Protein AF-A0A968PF57-F1 (afdb_monomer_lite)

Radius of gyration: 18.29 Å; chains: 1; bounding box: 46×39×48 Å

Sequence (144 aa):
MHLPTRACVLTKHFATTPLCFTSTWFDFHRSISAHNGLMGLIPQGSAIQQGERTLPMILRDHGYRTALIGQQHENHRPQTLGFQTMRLLEYWQTCDGIEPLAIEYLEREATQTQPFFASIGFFEVHRLGADHYPRTDTRRSMTR

pLDDT: mean 75.23, std 19.6, range [38.75, 97.75]

Structure (mmCIF, N/CA/C/O backbone):
data_AF-A0A968PF57-F1
#
_entry.id   AF-A0A968PF57-F1
#
loop_
_atom_site.group_PDB
_atom_site.id
_atom_site.type_symbol
_atom_site.label_atom_id
_atom_site.label_alt_id
_atom_site.label_comp_id
_atom_site.label_asym_id
_atom_site.label_entity_id
_atom_site.label_seq_id
_atom_site.pdbx_PDB_ins_code
_atom_site.Cartn_x
_atom_site.Cartn_y
_atom_site.Cartn_z
_atom_site.occupancy
_atom_site.B_iso_or_equiv
_atom_site.auth_seq_id
_atom_site.auth_comp_id
_atom_site.auth_asym_id
_atom_site.auth_atom_id
_atom_site.pdbx_PDB_model_num
ATOM 1 N N . MET A 1 1 ? 23.450 -2.805 9.011 1.00 45.59 1 MET A N 1
ATOM 2 C CA . MET A 1 1 ? 22.015 -3.092 8.811 1.00 45.59 1 MET A CA 1
ATOM 3 C C . MET A 1 1 ? 21.331 -2.929 10.158 1.00 45.59 1 MET A C 1
ATOM 5 O O . MET A 1 1 ? 21.574 -3.738 11.042 1.00 45.59 1 MET A O 1
ATOM 9 N N . HIS A 1 2 ? 20.615 -1.826 10.377 1.00 58.50 2 HIS A N 1
ATOM 10 C CA . HIS A 1 2 ? 19.907 -1.596 11.638 1.00 58.50 2 HIS A CA 1
ATOM 11 C C . HIS A 1 2 ? 18.571 -2.339 11.545 1.00 58.50 2 HIS A C 1
ATOM 13 O O . HIS A 1 2 ? 17.716 -1.961 10.749 1.00 58.50 2 HIS A O 1
ATOM 19 N N . LEU A 1 3 ? 18.425 -3.451 12.267 1.00 56.78 3 LEU A N 1
ATOM 20 C CA . LEU A 1 3 ? 17.126 -4.110 12.385 1.00 56.78 3 LEU A CA 1
ATOM 21 C C . LEU A 1 3 ? 16.208 -3.206 13.222 1.00 56.78 3 LEU A C 1
ATOM 23 O O . LEU A 1 3 ? 16.680 -2.629 14.205 1.00 56.78 3 LEU A O 1
ATOM 27 N N . PRO A 1 4 ? 14.923 -3.057 12.861 1.00 61.50 4 PRO A N 1
ATOM 28 C CA . PRO A 1 4 ? 14.014 -2.233 13.637 1.00 61.50 4 PRO A CA 1
ATOM 29 C C . PRO A 1 4 ? 13.918 -2.782 15.064 1.00 61.50 4 PRO A C 1
ATOM 31 O O . PRO A 1 4 ? 13.487 -3.911 15.284 1.00 61.50 4 PRO A O 1
ATOM 34 N N . THR A 1 5 ? 14.302 -1.968 16.049 1.00 71.50 5 THR A N 1
ATOM 35 C CA . THR A 1 5 ? 14.324 -2.328 17.481 1.00 71.50 5 THR A CA 1
ATOM 36 C C . THR A 1 5 ? 12.929 -2.550 18.077 1.00 71.50 5 THR A C 1
ATOM 38 O O . THR A 1 5 ? 12.799 -2.923 19.239 1.00 71.50 5 THR A O 1
ATOM 41 N N . ARG A 1 6 ? 11.874 -2.336 17.280 1.00 83.25 6 ARG A N 1
ATOM 42 C CA . ARG A 1 6 ? 10.460 -2.494 17.641 1.00 83.25 6 ARG A CA 1
ATOM 43 C C . ARG A 1 6 ? 9.682 -3.361 16.640 1.00 83.25 6 ARG A C 1
ATOM 45 O O . ARG A 1 6 ? 8.507 -3.107 16.403 1.00 83.25 6 ARG A O 1
ATOM 52 N N . ALA A 1 7 ? 10.325 -4.356 16.028 1.00 85.00 7 ALA A N 1
ATOM 53 C CA . ALA A 1 7 ? 9.677 -5.269 15.083 1.00 85.00 7 ALA A CA 1
ATOM 54 C C . ALA A 1 7 ? 9.843 -6.743 15.480 1.00 85.00 7 ALA A C 1
ATOM 56 O O . ALA A 1 7 ? 10.820 -7.126 16.122 1.00 85.00 7 ALA A O 1
ATOM 57 N N . CYS A 1 8 ? 8.896 -7.580 15.051 1.00 89.06 8 CYS A N 1
ATOM 58 C CA . CYS A 1 8 ? 9.033 -9.033 15.087 1.00 89.06 8 CYS A CA 1
ATOM 59 C C . CYS A 1 8 ? 9.633 -9.513 13.757 1.00 89.06 8 CYS A C 1
ATOM 61 O O . CYS A 1 8 ? 9.088 -9.218 12.694 1.00 89.06 8 CYS A O 1
ATOM 63 N N . VAL A 1 9 ? 10.750 -10.244 13.807 1.00 92.12 9 VAL A N 1
ATOM 64 C CA . VAL A 1 9 ? 11.416 -10.784 12.611 1.00 92.12 9 VAL A CA 1
ATOM 65 C C . VAL A 1 9 ? 11.036 -12.249 12.427 1.00 92.12 9 VAL A C 1
ATOM 67 O O . VAL A 1 9 ? 11.350 -13.092 13.266 1.00 92.12 9 VAL A O 1
ATOM 70 N N . LEU A 1 10 ? 10.405 -12.563 11.295 1.00 90.94 10 LEU A N 1
ATOM 71 C CA . LEU A 1 10 ? 10.084 -13.933 10.902 1.00 90.94 10 LEU A CA 1
ATOM 72 C C . LEU A 1 10 ? 11.190 -14.482 9.993 1.00 90.94 10 LEU A C 1
ATOM 74 O O . LEU A 1 10 ? 11.259 -14.156 8.813 1.00 90.94 10 LEU A O 1
ATOM 78 N N . THR A 1 11 ? 12.053 -15.349 10.523 1.00 93.56 11 THR A N 1
ATOM 79 C CA . THR A 1 11 ? 13.179 -15.942 9.765 1.00 93.56 11 THR A CA 1
ATOM 80 C C . THR A 1 11 ? 12.775 -17.115 8.866 1.00 93.56 11 THR A C 1
ATOM 82 O O . THR A 1 11 ? 13.603 -17.659 8.140 1.00 93.56 11 THR A O 1
ATOM 85 N N . LYS A 1 12 ? 11.502 -17.520 8.923 1.00 93.31 12 LYS A N 1
ATOM 86 C CA . LYS A 1 12 ? 10.912 -18.633 8.164 1.00 93.31 12 LYS A CA 1
ATOM 87 C C . LYS A 1 12 ? 9.552 -18.239 7.579 1.00 93.31 12 LYS A C 1
ATOM 89 O O . LYS A 1 12 ? 8.567 -18.952 7.745 1.00 93.31 12 LYS A O 1
ATOM 94 N N . HIS A 1 13 ? 9.496 -17.065 6.957 1.00 87.38 13 HIS A N 1
ATOM 95 C CA . HIS A 1 13 ? 8.332 -16.597 6.212 1.00 87.38 13 HIS A CA 1
ATOM 96 C C . HIS A 1 13 ? 8.539 -16.885 4.721 1.00 87.38 13 HIS A C 1
ATOM 98 O O . HIS A 1 13 ? 9.565 -16.506 4.158 1.00 87.38 13 HIS A O 1
ATOM 104 N N . PHE A 1 14 ? 7.594 -17.588 4.101 1.00 84.88 14 PHE A N 1
ATOM 105 C CA . PHE A 1 14 ? 7.692 -18.041 2.715 1.00 84.88 14 PHE A CA 1
ATOM 106 C C . PHE A 1 14 ? 6.508 -17.511 1.913 1.00 84.88 14 PHE A C 1
ATOM 108 O O . PHE A 1 14 ? 5.373 -17.570 2.384 1.00 84.88 14 PHE A O 1
ATOM 115 N N . ALA A 1 15 ? 6.769 -17.052 0.690 1.00 77.88 15 ALA A N 1
ATOM 116 C CA . ALA A 1 15 ? 5.714 -16.802 -0.282 1.00 77.88 15 ALA A CA 1
ATOM 117 C C . ALA A 1 15 ? 5.120 -18.136 -0.758 1.00 77.88 15 ALA A C 1
ATOM 119 O O . ALA A 1 15 ? 5.826 -19.139 -0.880 1.00 77.88 15 ALA A O 1
ATOM 120 N N . THR A 1 16 ? 3.827 -18.146 -1.071 1.00 74.25 16 THR A N 1
ATOM 121 C CA . THR A 1 16 ? 3.137 -19.341 -1.586 1.00 74.25 16 THR A CA 1
ATOM 1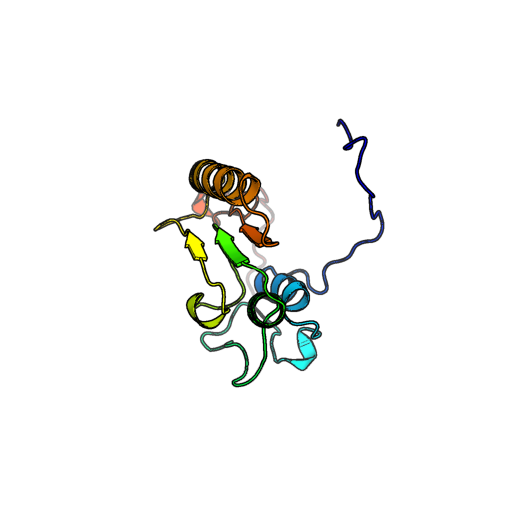22 C C . THR A 1 16 ? 3.574 -19.728 -2.993 1.00 74.25 16 THR A C 1
ATOM 124 O O . THR A 1 16 ? 3.450 -20.887 -3.384 1.00 74.25 16 THR A O 1
ATOM 127 N N . THR A 1 17 ? 4.093 -18.766 -3.755 1.00 70.38 17 THR A N 1
ATOM 128 C CA . THR A 1 17 ? 4.575 -18.947 -5.124 1.00 70.38 17 THR A CA 1
ATOM 129 C C . THR A 1 17 ? 5.741 -17.991 -5.407 1.00 70.38 17 THR A C 1
ATOM 131 O O . THR A 1 17 ? 5.829 -16.935 -4.780 1.00 70.38 17 THR A O 1
ATOM 134 N N . PRO A 1 18 ? 6.633 -18.314 -6.362 1.00 73.56 18 PRO A N 1
ATOM 135 C CA . PRO A 1 18 ? 7.734 -17.434 -6.763 1.00 73.56 18 PRO A CA 1
ATOM 136 C C . PRO A 1 18 ? 7.321 -16.368 -7.798 1.00 73.56 18 PRO A C 1
ATOM 138 O O . PRO A 1 18 ? 8.183 -15.703 -8.369 1.00 73.56 18 PRO A O 1
ATOM 141 N N . LEU A 1 19 ? 6.024 -16.237 -8.101 1.00 64.06 19 LEU A N 1
ATOM 142 C CA . LEU A 1 19 ? 5.497 -15.317 -9.109 1.00 64.06 19 LEU A CA 1
ATOM 143 C C . LEU A 1 19 ? 4.706 -14.199 -8.424 1.00 64.06 19 LEU A C 1
ATOM 145 O O . LEU A 1 19 ? 3.862 -14.465 -7.575 1.00 64.06 19 LEU A O 1
ATOM 149 N N . CYS A 1 20 ? 4.953 -12.958 -8.848 1.00 62.09 20 CYS A N 1
ATOM 150 C CA . CYS A 1 20 ? 4.429 -11.756 -8.197 1.00 62.09 20 CYS A CA 1
ATOM 151 C C . CYS A 1 20 ? 2.893 -11.737 -8.089 1.00 62.09 20 CYS A C 1
ATOM 153 O O . CYS A 1 20 ? 2.353 -11.483 -7.020 1.00 62.09 20 CYS A O 1
ATOM 155 N N . PHE A 1 21 ? 2.186 -12.076 -9.171 1.00 57.22 21 PHE A N 1
ATOM 156 C CA . PHE A 1 21 ? 0.721 -12.070 -9.168 1.00 57.22 21 PHE A CA 1
ATOM 157 C C . PHE A 1 21 ? 0.139 -13.112 -8.208 1.00 57.22 21 PHE A C 1
ATOM 159 O O . PHE A 1 21 ? -0.765 -12.828 -7.431 1.00 57.22 21 PHE A O 1
ATOM 166 N N . THR A 1 22 ? 0.681 -14.329 -8.231 1.00 48.75 22 THR A N 1
ATOM 167 C CA . THR A 1 22 ? 0.133 -15.453 -7.466 1.00 48.75 22 THR A CA 1
ATOM 168 C C . THR A 1 22 ? 0.517 -15.401 -5.987 1.00 48.75 22 THR A C 1
ATOM 170 O O . THR A 1 22 ? -0.212 -15.963 -5.170 1.00 48.75 22 THR A O 1
ATOM 173 N N . SER A 1 23 ? 1.618 -14.724 -5.626 1.00 51.28 23 SER A N 1
ATOM 174 C CA . SER A 1 23 ? 2.010 -14.496 -4.230 1.00 51.28 23 SER A CA 1
ATOM 175 C C . SER A 1 23 ? 1.111 -13.464 -3.558 1.00 51.28 23 SER A C 1
ATOM 177 O O . SER A 1 23 ? 0.558 -13.751 -2.500 1.00 51.28 23 SER A O 1
ATOM 179 N N . THR A 1 24 ? 0.886 -12.312 -4.202 1.00 53.94 24 THR A N 1
ATOM 180 C CA . THR A 1 24 ? 0.017 -11.252 -3.664 1.00 53.94 24 THR A CA 1
ATOM 181 C C . THR A 1 24 ? -1.422 -11.743 -3.529 1.00 53.94 24 THR A C 1
ATOM 183 O O . THR A 1 24 ? -2.109 -11.440 -2.561 1.00 53.94 24 THR A O 1
ATOM 186 N N . TRP A 1 25 ? -1.870 -12.602 -4.442 1.00 50.88 25 TRP A N 1
ATOM 187 C CA . TRP A 1 25 ? -3.209 -13.173 -4.382 1.00 50.88 25 TRP A CA 1
ATOM 188 C C . TRP A 1 25 ? -3.500 -13.929 -3.069 1.00 50.88 25 TRP A C 1
ATOM 190 O O . TRP A 1 25 ? -4.595 -13.809 -2.519 1.00 50.88 25 TRP A O 1
ATOM 200 N N . PHE A 1 26 ? -2.519 -14.650 -2.508 1.00 50.09 26 PHE A N 1
ATOM 201 C CA . PHE A 1 26 ? -2.696 -15.366 -1.238 1.00 50.09 26 PHE A CA 1
ATOM 202 C C . PHE A 1 26 ? -2.865 -14.416 -0.046 1.00 50.09 26 PHE A C 1
ATOM 204 O O . PHE A 1 26 ? -3.746 -14.642 0.789 1.00 50.09 26 PHE A O 1
ATOM 211 N N . ASP A 1 27 ? -2.072 -13.343 0.000 1.00 53.47 27 ASP A N 1
ATOM 212 C CA . ASP A 1 27 ? -2.097 -12.363 1.092 1.00 53.47 27 ASP A CA 1
ATOM 213 C C . ASP A 1 27 ? -3.471 -11.689 1.221 1.00 53.47 27 ASP A C 1
ATOM 215 O O . ASP A 1 27 ? -3.939 -11.417 2.329 1.00 53.47 27 ASP A O 1
ATOM 219 N N . PHE A 1 28 ? -4.160 -11.493 0.094 1.00 51.78 28 PHE A N 1
ATOM 220 C CA . PHE A 1 28 ? -5.440 -10.787 0.050 1.00 51.78 28 PHE A CA 1
ATOM 221 C C . PHE A 1 28 ? -6.677 -11.698 0.007 1.00 51.78 28 PHE A C 1
ATOM 223 O O . PHE A 1 28 ? -7.763 -11.237 0.366 1.00 51.78 28 PHE A O 1
ATOM 230 N N . HIS A 1 29 ? -6.542 -12.972 -0.389 1.00 49.88 29 HIS A N 1
ATOM 231 C CA . HIS A 1 29 ? -7.691 -13.853 -0.670 1.00 49.88 29 HIS A CA 1
ATOM 232 C C . HIS A 1 29 ? -7.689 -15.180 0.113 1.00 49.88 29 HIS A C 1
ATOM 234 O O . HIS A 1 29 ? -8.646 -15.945 0.011 1.00 49.88 29 HIS A O 1
ATOM 240 N N . ARG A 1 30 ? -6.653 -15.471 0.922 1.00 46.91 30 ARG A N 1
ATOM 241 C CA . ARG A 1 30 ? -6.542 -16.690 1.763 1.00 46.91 30 ARG A CA 1
ATOM 242 C C . ARG A 1 30 ? -6.746 -18.017 1.004 1.00 46.91 30 ARG A C 1
ATOM 244 O O . ARG A 1 30 ? -7.139 -19.009 1.616 1.00 46.91 30 ARG A O 1
ATOM 251 N N . SER A 1 31 ? -6.474 -18.058 -0.302 1.00 49.47 31 SER A N 1
ATOM 252 C CA . SER A 1 31 ? -6.597 -19.268 -1.125 1.00 49.47 31 SER A CA 1
ATOM 253 C C . SER A 1 31 ? -5.277 -19.622 -1.799 1.00 49.47 31 SER A C 1
ATOM 255 O O . SER A 1 31 ? -4.570 -18.754 -2.312 1.00 49.47 31 SER A O 1
ATOM 257 N N . ILE A 1 32 ? -4.939 -20.913 -1.791 1.00 46.12 32 ILE A N 1
ATOM 258 C CA . ILE A 1 32 ? -3.753 -21.454 -2.460 1.00 46.12 32 ILE A CA 1
ATOM 259 C C . ILE A 1 32 ? -3.931 -21.257 -3.968 1.00 46.12 32 ILE A C 1
ATOM 261 O O . ILE A 1 32 ? -4.957 -21.637 -4.523 1.00 46.12 32 ILE A O 1
ATOM 265 N N . SER A 1 33 ? -2.919 -20.715 -4.648 1.00 46.19 33 SER A N 1
ATOM 266 C CA . SER A 1 33 ? -2.977 -20.317 -6.065 1.00 46.19 33 SER A CA 1
ATOM 267 C C . SER A 1 33 ? -3.429 -21.443 -7.013 1.00 46.19 33 SER A C 1
ATOM 269 O O . SER A 1 33 ? -4.073 -21.182 -8.027 1.00 46.19 33 SER A O 1
ATOM 271 N N . ALA A 1 34 ? -3.179 -22.708 -6.652 1.00 46.66 34 ALA A N 1
ATOM 272 C CA . ALA A 1 34 ? -3.663 -23.881 -7.383 1.00 46.66 34 ALA A CA 1
ATOM 273 C C . ALA A 1 34 ? -5.183 -24.122 -7.259 1.00 46.66 34 ALA A C 1
ATOM 275 O O . ALA A 1 34 ? -5.783 -24.676 -8.174 1.00 46.66 34 ALA A O 1
ATOM 276 N N . HIS A 1 35 ? -5.812 -23.713 -6.154 1.00 43.06 35 HIS A N 1
ATOM 277 C CA . HIS A 1 35 ? -7.246 -23.907 -5.915 1.00 43.06 35 HIS A CA 1
ATOM 278 C C . HIS A 1 35 ? -8.107 -22.900 -6.692 1.00 43.06 35 HIS A C 1
ATOM 280 O O . HIS A 1 35 ? -9.230 -23.216 -7.069 1.00 43.06 35 HIS A O 1
ATOM 286 N N . ASN A 1 36 ? -7.545 -21.730 -7.014 1.00 46.97 36 ASN A N 1
ATOM 287 C CA . ASN A 1 36 ? -8.269 -20.630 -7.659 1.00 46.97 36 ASN A CA 1
ATOM 288 C C . ASN A 1 36 ? -7.909 -20.434 -9.143 1.00 46.97 36 ASN A C 1
ATOM 290 O O . ASN A 1 36 ? -8.201 -19.397 -9.731 1.00 46.97 36 ASN A O 1
ATOM 294 N N . GLY A 1 37 ? -7.274 -21.434 -9.765 1.00 48.09 37 GLY A N 1
ATOM 295 C CA . GLY A 1 37 ? -6.933 -21.407 -11.193 1.00 48.09 37 GLY A CA 1
ATOM 296 C C . GLY A 1 37 ? -5.779 -20.466 -11.559 1.00 48.09 37 GLY A C 1
ATOM 297 O O . GLY A 1 37 ? -5.563 -20.187 -12.736 1.00 48.09 37 GLY A O 1
ATOM 298 N N . LEU A 1 38 ? -5.013 -19.990 -10.573 1.00 48.69 38 LEU A N 1
ATOM 299 C CA . LEU A 1 38 ? -3.938 -19.013 -10.749 1.00 48.69 38 LEU A CA 1
ATOM 300 C C . LEU A 1 38 ? -2.575 -19.702 -10.781 1.00 48.69 38 LEU A C 1
ATOM 302 O O . LEU A 1 38 ? -1.735 -19.530 -9.901 1.00 48.69 38 LEU A O 1
ATOM 306 N N . MET A 1 39 ? -2.364 -20.5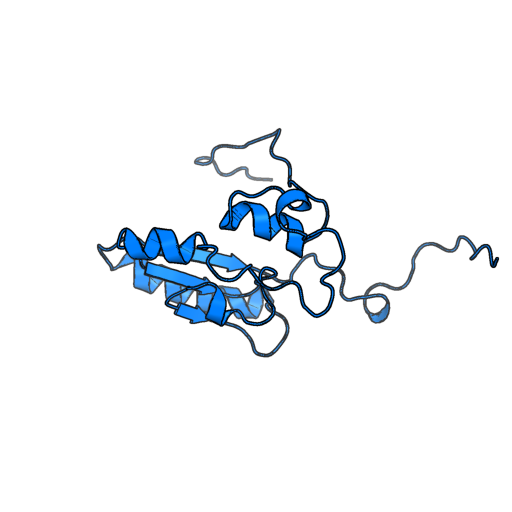07 -11.818 1.00 45.22 39 MET A N 1
ATOM 307 C CA . MET A 1 39 ? -1.079 -21.134 -12.126 1.00 45.22 39 MET A CA 1
ATOM 308 C C . MET A 1 39 ? -0.540 -20.531 -13.431 1.00 45.22 39 MET A C 1
ATOM 310 O O . MET A 1 39 ? -0.965 -20.934 -14.510 1.00 45.22 39 MET A O 1
ATOM 314 N N . GLY A 1 40 ? 0.387 -19.567 -13.348 1.00 49.38 40 GLY A N 1
ATOM 315 C CA . GLY A 1 40 ? 1.107 -19.031 -14.516 1.00 49.38 40 GLY A CA 1
ATOM 316 C C . GLY A 1 40 ? 1.335 -17.515 -14.525 1.00 49.38 40 GLY A C 1
ATOM 317 O O . GLY A 1 40 ? 0.862 -16.787 -13.654 1.00 49.38 40 GLY A O 1
ATOM 318 N N . LEU A 1 41 ? 2.084 -17.044 -15.534 1.00 45.44 41 LEU A N 1
ATOM 319 C CA . LEU A 1 41 ? 2.102 -15.636 -15.951 1.00 45.44 41 LEU A CA 1
ATOM 320 C C . LEU A 1 41 ? 0.680 -15.270 -16.354 1.00 45.44 41 LEU A C 1
ATOM 322 O O . LEU A 1 41 ? 0.134 -15.982 -17.191 1.00 45.44 41 LEU A O 1
ATOM 326 N N . ILE A 1 42 ? 0.121 -14.218 -15.750 1.00 45.62 42 ILE A N 1
ATOM 327 C CA . ILE A 1 42 ? -1.263 -13.758 -15.920 1.00 45.62 42 ILE A CA 1
ATOM 328 C C . ILE A 1 42 ? -1.762 -14.032 -17.349 1.00 45.62 42 ILE A C 1
ATOM 330 O O . ILE A 1 42 ? -1.438 -13.270 -18.266 1.00 45.62 42 ILE A O 1
ATOM 334 N N . PRO A 1 43 ? -2.524 -15.118 -17.582 1.00 40.50 43 PRO A N 1
ATOM 335 C CA . PRO A 1 43 ? -3.208 -15.277 -18.843 1.00 40.50 43 PRO A CA 1
ATOM 336 C C . PRO A 1 43 ? -4.249 -14.169 -18.889 1.00 40.50 43 PRO A C 1
ATOM 338 O O . PRO A 1 43 ? -4.930 -13.895 -17.898 1.00 40.50 43 PRO A O 1
ATOM 341 N N . GLN A 1 44 ? -4.364 -13.523 -20.039 1.00 38.75 44 GLN A N 1
ATOM 342 C CA . GLN A 1 44 ? -5.403 -12.550 -20.335 1.00 38.75 44 GLN A CA 1
ATOM 343 C C . GLN A 1 44 ? -6.772 -13.172 -19.985 1.00 38.75 44 GLN A C 1
ATOM 345 O O . GLN A 1 44 ? -7.279 -14.007 -20.727 1.00 38.75 44 GLN A O 1
ATOM 350 N N . GLY A 1 45 ? -7.318 -12.846 -18.806 1.00 42.19 45 GLY A N 1
ATOM 351 C CA . GLY A 1 45 ? -8.531 -13.483 -18.275 1.00 42.19 45 GLY A CA 1
ATOM 352 C C . GLY A 1 45 ? -8.466 -14.051 -16.851 1.00 42.19 45 GLY A C 1
ATOM 353 O O . GLY A 1 45 ? -9.507 -14.493 -16.371 1.00 42.19 45 GLY A O 1
ATOM 354 N N . SER A 1 46 ? -7.332 -14.015 -16.135 1.00 46.72 46 SER A N 1
ATOM 355 C CA . SER A 1 46 ? -7.320 -14.341 -14.697 1.00 46.72 46 SER A CA 1
ATOM 356 C C . SER A 1 46 ? -7.943 -13.205 -13.874 1.00 46.72 46 SER A C 1
ATOM 358 O O . SER A 1 46 ? -7.260 -12.350 -13.309 1.00 46.72 46 SER A O 1
ATOM 360 N N . ALA A 1 47 ? -9.269 -13.151 -13.874 1.00 52.03 47 ALA A N 1
ATOM 361 C CA . ALA A 1 47 ? -10.045 -12.294 -12.995 1.00 52.03 47 ALA A CA 1
ATOM 362 C C . ALA A 1 47 ? -10.297 -13.014 -11.664 1.00 52.03 47 ALA A C 1
ATOM 364 O O . ALA A 1 47 ? -10.425 -14.238 -11.629 1.00 52.03 47 ALA A O 1
ATOM 365 N N . ILE A 1 48 ? -10.414 -12.235 -10.586 1.00 54.94 48 ILE A N 1
ATOM 366 C CA . ILE A 1 48 ? -11.041 -12.689 -9.336 1.00 54.94 48 ILE A CA 1
ATOM 367 C C . ILE A 1 48 ? -12.378 -13.350 -9.697 1.00 54.94 48 ILE A C 1
ATOM 369 O O . ILE A 1 48 ? -13.142 -12.776 -10.485 1.00 54.94 48 ILE A O 1
ATOM 373 N N . GLN A 1 49 ? -12.640 -14.556 -9.182 1.00 58.56 49 GLN A N 1
ATOM 374 C CA . GLN A 1 49 ? -13.885 -15.264 -9.487 1.00 58.56 49 GLN A CA 1
ATOM 375 C C . GLN A 1 49 ? -15.064 -14.405 -9.017 1.00 58.56 49 GLN A C 1
ATOM 377 O O . GLN A 1 49 ? -15.002 -13.757 -7.968 1.00 58.56 49 GLN A O 1
ATOM 382 N N . GLN A 1 50 ? -16.153 -14.372 -9.789 1.00 54.88 50 GLN A N 1
ATOM 383 C CA . GLN A 1 50 ? -17.335 -13.618 -9.374 1.00 54.88 50 GLN A CA 1
ATOM 384 C C . GLN A 1 50 ? -17.830 -14.138 -8.015 1.00 54.88 50 GLN A C 1
ATOM 386 O O . GLN A 1 50 ? -18.221 -15.295 -7.899 1.00 54.88 50 GLN A O 1
ATOM 391 N N . GLY A 1 51 ? -17.801 -13.276 -6.993 1.00 60.03 51 GLY A N 1
ATOM 392 C CA . GLY A 1 51 ? -18.250 -13.590 -5.632 1.00 60.03 51 GLY A CA 1
ATOM 393 C C . GLY A 1 51 ? -17.139 -13.738 -4.586 1.00 60.03 51 GLY A C 1
ATOM 394 O O . GLY A 1 51 ? -17.446 -13.763 -3.395 1.00 60.03 51 GLY A O 1
ATOM 395 N N . GLU A 1 52 ? -15.864 -13.778 -4.978 1.00 72.75 52 GLU A N 1
ATOM 396 C CA . GLU A 1 52 ? -14.764 -13.773 -4.010 1.00 72.75 52 GLU A CA 1
ATOM 397 C C . GLU A 1 52 ? -14.598 -12.389 -3.373 1.00 72.75 52 GLU A C 1
ATOM 399 O O . GLU A 1 52 ? -14.565 -11.363 -4.055 1.00 72.75 52 GLU A O 1
ATOM 404 N N . ARG A 1 53 ? -14.500 -12.359 -2.037 1.00 80.56 53 ARG A N 1
ATOM 405 C CA . ARG A 1 53 ? -14.276 -11.122 -1.283 1.00 80.56 53 ARG A CA 1
ATOM 406 C C . ARG A 1 53 ? -12.801 -10.962 -0.968 1.00 80.56 53 ARG A C 1
ATOM 408 O O . ARG A 1 53 ? -12.212 -11.808 -0.300 1.00 80.56 53 ARG A O 1
ATOM 415 N N . THR A 1 54 ? -12.247 -9.841 -1.397 1.00 86.44 54 THR A N 1
ATOM 416 C CA . THR A 1 54 ? -10.872 -9.446 -1.097 1.00 86.44 54 THR A CA 1
ATOM 417 C C . THR A 1 54 ? -10.754 -8.940 0.348 1.00 86.44 54 THR A C 1
ATOM 419 O O . THR A 1 54 ? -11.735 -8.494 0.956 1.00 86.44 54 THR A O 1
ATOM 422 N N . LEU A 1 55 ? -9.542 -8.949 0.905 1.00 89.69 55 LEU A N 1
ATOM 423 C CA . LEU A 1 55 ? -9.255 -8.366 2.219 1.00 89.69 55 LEU A CA 1
ATOM 424 C C . LEU A 1 55 ? -9.796 -6.931 2.408 1.00 89.69 55 LEU A C 1
ATOM 426 O O . LEU A 1 55 ? -10.461 -6.704 3.420 1.00 89.69 55 LEU A O 1
ATOM 430 N N . PRO A 1 56 ? -9.592 -5.960 1.492 1.00 91.75 56 PRO A N 1
ATOM 431 C CA . PRO A 1 56 ? -10.149 -4.619 1.671 1.00 91.75 56 PRO A CA 1
ATOM 432 C C . PRO A 1 56 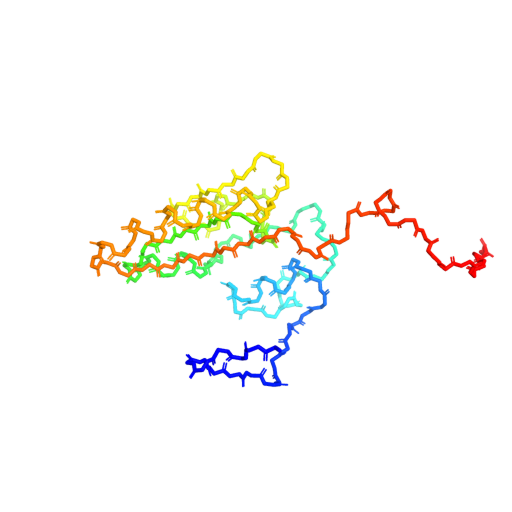? -11.686 -4.606 1.687 1.00 91.75 56 PRO A C 1
ATOM 434 O O . PRO A 1 56 ? -12.262 -3.847 2.463 1.00 91.75 56 PRO A O 1
ATOM 437 N N . MET A 1 57 ? -12.374 -5.473 0.929 1.00 92.19 57 MET A N 1
ATOM 438 C CA . MET A 1 57 ? -13.838 -5.585 1.036 1.00 92.19 57 MET A CA 1
ATOM 439 C C . MET A 1 57 ? -14.263 -6.044 2.433 1.00 92.19 57 MET A C 1
ATOM 441 O O . MET A 1 57 ? -15.172 -5.463 3.019 1.00 92.19 57 MET A O 1
ATOM 445 N N . ILE A 1 58 ? -13.580 -7.053 2.980 1.00 93.31 58 ILE A N 1
ATOM 446 C CA . ILE A 1 58 ? -13.860 -7.579 4.321 1.00 93.31 58 ILE A CA 1
ATOM 447 C C . ILE A 1 58 ? -13.578 -6.510 5.383 1.00 93.31 58 ILE A C 1
ATOM 449 O O . ILE A 1 58 ? -14.426 -6.246 6.229 1.00 93.31 58 ILE A O 1
ATOM 453 N N . LEU A 1 59 ? -12.413 -5.860 5.339 1.00 95.06 59 LEU A N 1
ATOM 454 C CA . LEU A 1 59 ? -12.034 -4.835 6.317 1.00 95.06 59 LEU A CA 1
ATOM 455 C C . LEU A 1 59 ? -12.986 -3.637 6.288 1.00 95.06 59 LEU A C 1
ATOM 457 O O . LEU A 1 59 ? -13.353 -3.115 7.343 1.00 95.06 59 LEU A O 1
ATOM 461 N N . ARG A 1 60 ? -13.441 -3.239 5.099 1.00 94.25 60 ARG A N 1
ATOM 462 C CA . ARG A 1 60 ? -14.456 -2.197 4.944 1.00 94.25 60 ARG A CA 1
ATOM 463 C C . ARG A 1 60 ? -15.757 -2.548 5.663 1.00 94.25 60 ARG A C 1
ATOM 465 O O . ARG A 1 60 ? -16.296 -1.690 6.357 1.00 94.25 60 ARG A O 1
ATOM 472 N N . ASP A 1 61 ? -16.238 -3.785 5.538 1.00 94.56 61 ASP A N 1
ATOM 473 C CA . ASP A 1 61 ? -17.448 -4.241 6.242 1.00 94.56 61 ASP A CA 1
ATOM 474 C C . ASP A 1 61 ? -17.279 -4.182 7.774 1.00 94.56 61 ASP A C 1
ATOM 476 O O . ASP A 1 61 ? -18.254 -4.031 8.508 1.00 94.56 61 ASP A O 1
ATOM 480 N N . HIS A 1 62 ? -16.035 -4.232 8.261 1.00 96.25 62 HIS A N 1
ATOM 481 C CA . HIS A 1 62 ? -15.668 -4.067 9.670 1.00 96.25 62 HIS A CA 1
ATOM 482 C C . HIS A 1 62 ? -15.281 -2.627 10.050 1.00 96.25 62 HIS A C 1
ATOM 484 O O . HIS A 1 62 ? -14.689 -2.399 11.104 1.00 96.25 62 HIS A O 1
ATOM 490 N N . GLY A 1 63 ? -15.619 -1.642 9.214 1.00 95.69 63 GLY A N 1
ATOM 491 C CA . GLY A 1 63 ? -15.459 -0.224 9.528 1.00 95.69 63 GLY A CA 1
ATOM 492 C C . GLY A 1 63 ? -14.067 0.348 9.264 1.00 95.69 63 GLY A C 1
ATOM 493 O O . GLY A 1 63 ? -13.799 1.470 9.692 1.00 95.69 63 GLY A O 1
ATOM 494 N N . TYR A 1 64 ? -13.190 -0.364 8.552 1.00 97.50 64 TYR A N 1
ATOM 495 C CA . TYR A 1 64 ? -11.899 0.183 8.134 1.00 97.50 64 TYR A CA 1
ATOM 496 C C . TYR A 1 64 ? -12.047 1.087 6.910 1.00 97.50 64 TYR A C 1
ATOM 498 O O . TYR A 1 64 ? -12.838 0.820 6.000 1.00 97.50 64 TYR A O 1
ATOM 506 N N . ARG A 1 65 ? -11.207 2.122 6.844 1.00 96.69 65 ARG A N 1
ATOM 507 C CA . ARG A 1 65 ? -10.870 2.767 5.570 1.00 96.69 65 ARG A CA 1
ATOM 508 C C . ARG A 1 65 ? -9.791 1.964 4.859 1.00 96.69 65 ARG A C 1
ATOM 510 O O . ARG A 1 65 ? -8.865 1.474 5.488 1.00 96.69 65 ARG A O 1
ATOM 517 N N . THR A 1 66 ? -9.904 1.821 3.550 1.00 96.88 66 THR A N 1
ATOM 518 C CA . THR A 1 66 ? -9.043 0.958 2.744 1.00 96.88 66 THR A CA 1
ATOM 519 C C . THR A 1 66 ? -8.468 1.743 1.580 1.00 96.88 66 THR A C 1
ATOM 521 O O . THR A 1 66 ? -9.204 2.385 0.821 1.00 96.88 66 THR A O 1
ATOM 524 N N . ALA A 1 67 ? -7.148 1.686 1.433 1.00 96.94 67 ALA A N 1
ATOM 525 C CA . ALA A 1 67 ? -6.438 2.357 0.361 1.00 96.94 67 ALA A CA 1
ATOM 526 C C . ALA A 1 67 ? -5.449 1.445 -0.352 1.00 96.94 67 ALA A C 1
ATOM 528 O O . ALA A 1 67 ? -4.761 0.641 0.276 1.00 96.94 67 ALA A O 1
ATOM 529 N N . LEU A 1 68 ? -5.376 1.628 -1.665 1.00 95.69 68 LEU A N 1
ATOM 530 C CA . LEU A 1 68 ? -4.317 1.118 -2.516 1.00 95.69 68 LEU A CA 1
ATOM 531 C C . LEU A 1 68 ? -3.497 2.302 -3.032 1.00 95.69 68 LEU A C 1
ATOM 533 O O . LEU A 1 68 ? -4.040 3.196 -3.689 1.00 95.69 68 LEU A O 1
ATOM 537 N N . ILE A 1 69 ? -2.201 2.293 -2.740 1.00 96.19 69 ILE A N 1
ATOM 538 C CA . ILE A 1 69 ? -1.245 3.314 -3.163 1.00 96.19 69 ILE A CA 1
ATOM 539 C C . ILE A 1 69 ? -0.109 2.601 -3.895 1.00 96.19 69 ILE A C 1
ATOM 541 O O . ILE A 1 69 ? 0.620 1.809 -3.305 1.00 96.19 69 ILE A O 1
ATOM 545 N N . GLY A 1 70 ? 0.028 2.857 -5.189 1.00 92.94 70 GLY A N 1
ATOM 546 C CA . GLY A 1 70 ? 1.060 2.226 -6.003 1.00 92.94 70 GLY A CA 1
ATOM 547 C C . GLY A 1 70 ? 0.717 0.831 -6.513 1.00 92.94 70 GLY A C 1
ATOM 548 O O . GLY A 1 70 ? -0.419 0.546 -6.894 1.00 92.94 70 GLY A O 1
ATOM 549 N N . GLN A 1 71 ? 1.735 -0.021 -6.616 1.00 87.69 71 GLN A N 1
ATOM 550 C CA . GLN A 1 71 ? 1.655 -1.266 -7.372 1.00 87.69 71 GLN A CA 1
ATOM 551 C C . GLN A 1 71 ? 0.665 -2.260 -6.760 1.00 87.69 71 GLN A C 1
ATOM 553 O O . GLN A 1 71 ? 0.767 -2.627 -5.592 1.00 87.69 71 GLN A O 1
ATOM 558 N N . GLN A 1 72 ? -0.233 -2.769 -7.603 1.00 79.62 72 GLN A N 1
ATOM 559 C CA . GLN A 1 72 ? -1.005 -3.980 -7.342 1.00 79.62 72 GLN A CA 1
ATOM 560 C C . GLN A 1 72 ? -0.821 -4.935 -8.516 1.00 79.62 72 GLN A C 1
ATOM 562 O O . GLN A 1 72 ? -0.906 -4.519 -9.669 1.00 79.62 72 GLN A O 1
ATOM 567 N N . HIS A 1 73 ? -0.581 -6.209 -8.225 1.00 73.88 73 HIS A N 1
ATOM 568 C CA . HIS A 1 73 ? -0.544 -7.289 -9.210 1.00 73.88 73 HIS A CA 1
ATOM 569 C C . HIS A 1 73 ? -1.616 -8.330 -8.853 1.00 73.88 73 HIS A C 1
ATOM 571 O O . HIS A 1 73 ? -1.344 -9.520 -8.814 1.00 73.88 73 HIS A O 1
ATOM 577 N N . GLU A 1 74 ? -2.836 -7.890 -8.548 1.00 68.38 74 GLU A N 1
ATOM 578 C CA . GLU A 1 74 ? -3.946 -8.781 -8.170 1.00 68.38 74 GLU A CA 1
ATOM 579 C C . GLU A 1 74 ? -5.019 -8.861 -9.253 1.00 68.38 74 GLU A C 1
ATOM 581 O O . GLU A 1 74 ? -5.655 -9.899 -9.436 1.00 68.38 74 GLU A O 1
ATOM 586 N N . ASN A 1 75 ? -5.243 -7.765 -9.984 1.00 67.81 75 ASN A N 1
ATOM 587 C CA . ASN A 1 75 ? -6.221 -7.719 -11.062 1.00 67.81 75 ASN A CA 1
ATOM 588 C C . ASN A 1 75 ? -5.888 -6.594 -12.051 1.00 67.81 75 ASN A C 1
ATOM 590 O O . ASN A 1 75 ? -5.558 -5.481 -11.654 1.00 67.81 75 ASN A O 1
ATOM 594 N N . HIS A 1 76 ? -6.058 -6.830 -13.352 1.00 70.94 76 HIS A N 1
ATOM 595 C CA . HIS A 1 76 ? -5.933 -5.768 -14.360 1.00 70.94 76 HIS A CA 1
ATOM 596 C C . HIS A 1 76 ? -6.958 -4.636 -14.193 1.00 70.94 76 HIS A C 1
ATOM 598 O O . HIS A 1 76 ? -6.757 -3.541 -14.713 1.00 70.94 76 HIS A O 1
ATOM 604 N N . ARG A 1 77 ? -8.062 -4.890 -13.483 1.00 75.56 77 ARG A N 1
ATOM 605 C CA . ARG A 1 77 ? -9.080 -3.903 -13.115 1.00 75.56 77 ARG A CA 1
ATOM 606 C C . ARG A 1 77 ? -9.009 -3.640 -11.611 1.00 75.56 77 ARG A C 1
ATOM 608 O O . ARG A 1 77 ? -9.784 -4.226 -10.859 1.00 75.56 77 ARG A O 1
ATOM 615 N N . PRO A 1 78 ? -8.108 -2.768 -11.134 1.00 77.94 78 PRO A N 1
ATOM 616 C CA . PRO A 1 78 ? -7.922 -2.554 -9.700 1.00 77.94 78 PRO A CA 1
ATOM 617 C C . PRO A 1 78 ? -9.184 -2.053 -8.978 1.00 77.94 78 PRO A C 1
ATOM 619 O O . PRO A 1 78 ? -9.333 -2.260 -7.778 1.00 77.94 78 PRO A O 1
ATOM 622 N N . GLN A 1 79 ? -10.143 -1.465 -9.699 1.00 82.25 79 GLN A N 1
ATOM 623 C CA . GLN A 1 79 ? -11.428 -1.029 -9.144 1.00 82.25 79 GLN A CA 1
ATOM 624 C C . GLN A 1 79 ? -12.273 -2.200 -8.616 1.00 82.25 79 GLN A C 1
ATOM 626 O O . GLN A 1 79 ? -13.108 -2.008 -7.735 1.00 82.25 79 GLN A O 1
ATOM 631 N N . THR A 1 80 ? -12.058 -3.423 -9.115 1.00 83.31 80 THR A N 1
ATOM 632 C CA . THR A 1 80 ? -12.773 -4.609 -8.622 1.00 83.31 80 THR A CA 1
ATOM 633 C C . THR A 1 80 ? -12.201 -5.137 -7.311 1.00 83.31 80 THR A C 1
ATOM 635 O O . THR A 1 80 ? -12.802 -6.024 -6.719 1.00 83.31 80 THR A O 1
ATOM 638 N N . LEU A 1 81 ? -11.060 -4.616 -6.846 1.00 84.31 81 LEU A N 1
ATOM 639 C CA . LEU A 1 81 ? -10.423 -5.056 -5.603 1.00 84.31 81 LEU A CA 1
ATOM 640 C C . LEU A 1 81 ? -11.145 -4.531 -4.360 1.00 84.31 81 LEU A C 1
ATOM 642 O O . LEU A 1 81 ? -10.905 -5.039 -3.276 1.00 84.31 81 LEU A O 1
ATOM 646 N N . GLY A 1 82 ? -12.047 -3.553 -4.486 1.00 89.06 82 GLY A N 1
ATOM 647 C CA . GLY A 1 82 ? -12.886 -3.095 -3.374 1.00 89.06 82 GLY A CA 1
ATOM 648 C C . GLY A 1 82 ? -12.227 -2.113 -2.400 1.00 89.06 82 GLY A C 1
ATOM 649 O O . GLY A 1 82 ? -12.812 -1.835 -1.353 1.00 89.06 82 GLY A O 1
ATOM 650 N N . PHE A 1 83 ? -11.063 -1.553 -2.746 1.00 93.56 83 PHE A N 1
ATOM 651 C CA . PHE A 1 83 ? -10.483 -0.407 -2.039 1.00 93.56 83 PHE A CA 1
ATOM 652 C C . PHE A 1 83 ? -11.376 0.835 -2.170 1.00 93.56 83 PHE A C 1
ATOM 654 O O . PHE A 1 83 ? -11.927 1.105 -3.236 1.00 93.56 83 PHE A O 1
ATOM 661 N N . GLN A 1 84 ? -11.504 1.619 -1.097 1.00 94.81 84 GLN A N 1
ATOM 662 C CA . GLN A 1 84 ? -12.252 2.886 -1.122 1.00 94.81 84 GLN A CA 1
ATOM 663 C C . GLN A 1 84 ? -11.429 4.033 -1.712 1.00 94.81 84 GLN A C 1
ATOM 665 O O . GLN A 1 84 ? -11.981 4.934 -2.336 1.00 94.81 84 GLN A O 1
ATOM 670 N N . THR A 1 85 ? -10.114 4.016 -1.496 1.00 95.44 85 THR A N 1
ATOM 671 C CA . THR A 1 85 ? -9.180 5.016 -2.018 1.00 95.44 85 THR A CA 1
ATOM 672 C C . THR A 1 85 ? -8.155 4.346 -2.917 1.00 95.44 85 THR A C 1
ATOM 674 O O . THR A 1 85 ? -7.565 3.335 -2.548 1.00 95.44 85 THR A O 1
ATOM 677 N N . MET A 1 86 ? -7.911 4.931 -4.086 1.00 94.75 86 MET A N 1
ATOM 678 C CA . MET A 1 86 ? -6.852 4.496 -4.990 1.00 94.75 86 MET A CA 1
ATOM 679 C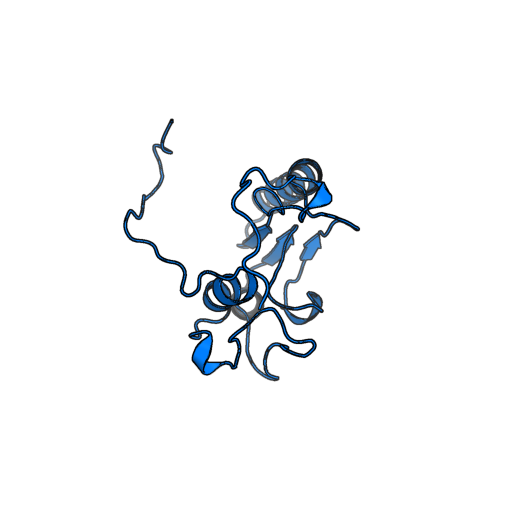 C . MET A 1 86 ? -5.985 5.691 -5.384 1.00 94.75 86 MET A C 1
ATOM 681 O O . MET A 1 86 ? -6.502 6.770 -5.693 1.00 94.75 86 MET A O 1
ATOM 685 N N . ARG A 1 87 ? -4.666 5.503 -5.330 1.00 94.25 87 ARG A N 1
ATOM 686 C CA . ARG A 1 87 ? -3.640 6.481 -5.706 1.00 94.25 87 ARG A CA 1
ATOM 687 C C . ARG A 1 87 ? -2.588 5.755 -6.540 1.00 94.25 87 ARG A C 1
ATOM 689 O O . ARG A 1 87 ? -1.739 5.057 -5.998 1.00 94.25 87 ARG A O 1
ATOM 696 N N . LEU A 1 88 ? -2.714 5.860 -7.859 1.00 91.88 88 LEU A N 1
ATOM 697 C CA . LEU A 1 88 ? -1.870 5.163 -8.827 1.00 91.88 88 LEU A CA 1
ATOM 698 C C . LEU A 1 88 ? -1.189 6.195 -9.723 1.00 91.88 88 LEU A C 1
ATOM 700 O O . LEU A 1 88 ? -1.819 7.181 -10.107 1.00 91.88 88 LEU A O 1
ATOM 704 N N . LEU A 1 89 ? 0.069 5.950 -10.069 1.00 87.62 89 LEU A N 1
ATOM 705 C CA . LEU A 1 89 ? 0.768 6.704 -11.106 1.00 87.62 89 LEU A CA 1
ATOM 706 C C . LEU A 1 89 ? 0.295 6.252 -12.491 1.00 87.62 89 LEU A C 1
ATOM 708 O O . LEU A 1 89 ? -0.186 5.131 -12.655 1.00 87.62 89 LEU A O 1
ATOM 712 N N . GLU A 1 90 ? 0.457 7.115 -13.491 1.00 83.94 90 GLU A N 1
ATOM 713 C CA . GLU A 1 90 ? 0.115 6.800 -14.886 1.00 83.94 90 GLU A CA 1
ATOM 714 C C . GLU A 1 90 ? 1.037 5.723 -15.484 1.00 83.94 90 GLU A C 1
ATOM 716 O O . GLU A 1 90 ? 0.605 4.907 -16.296 1.00 83.94 90 GLU A O 1
ATOM 721 N N . TYR A 1 91 ? 2.296 5.692 -15.037 1.00 81.38 91 TYR A N 1
ATOM 722 C CA . TYR A 1 91 ? 3.328 4.772 -15.514 1.00 81.38 91 TYR A CA 1
ATOM 723 C C . TYR A 1 91 ? 3.779 3.819 -14.394 1.00 81.38 91 TYR A C 1
ATOM 725 O O . TYR A 1 91 ? 2.970 3.241 -13.664 1.00 81.38 91 TYR A O 1
ATOM 733 N N . TRP A 1 92 ? 5.089 3.615 -14.265 1.00 84.44 92 TRP A N 1
ATOM 734 C CA . TRP A 1 92 ? 5.686 2.784 -13.232 1.00 84.44 92 TRP A CA 1
ATOM 735 C C . TRP A 1 92 ? 5.372 3.338 -11.849 1.00 84.44 92 TRP A C 1
ATOM 737 O O . TRP A 1 92 ? 5.532 4.530 -11.607 1.00 84.44 92 TRP A O 1
ATOM 747 N N . GLN A 1 93 ? 4.955 2.458 -10.941 1.00 89.94 93 GLN A N 1
ATOM 748 C CA . GLN A 1 93 ? 4.672 2.788 -9.545 1.00 89.94 93 GLN A CA 1
ATOM 749 C C . GLN A 1 93 ? 5.992 2.902 -8.761 1.00 89.94 93 GLN A C 1
ATOM 751 O O . GLN A 1 93 ? 6.264 2.090 -7.879 1.00 89.94 93 GLN A O 1
ATOM 756 N N . THR A 1 94 ? 6.858 3.836 -9.162 1.00 91.06 94 THR A N 1
ATOM 757 C CA . THR A 1 94 ? 8.190 4.028 -8.571 1.00 91.06 94 THR A CA 1
ATOM 758 C C . THR A 1 94 ? 8.095 4.603 -7.167 1.00 91.06 94 THR A C 1
ATOM 760 O O . THR A 1 94 ? 7.182 5.366 -6.853 1.00 91.06 94 THR A O 1
ATOM 763 N N . CYS A 1 95 ? 9.069 4.279 -6.328 1.00 91.62 95 CYS A N 1
ATOM 764 C CA . CYS A 1 95 ? 9.203 4.781 -4.970 1.00 91.62 95 CYS A CA 1
ATOM 765 C C . CYS A 1 95 ? 9.143 6.307 -4.936 1.00 91.62 95 CYS A C 1
ATOM 767 O O . CYS A 1 95 ? 8.324 6.840 -4.199 1.00 91.62 95 CYS A O 1
ATOM 769 N N . ASP A 1 96 ? 9.893 6.996 -5.799 1.00 92.12 96 ASP A N 1
ATOM 770 C CA . ASP A 1 96 ? 9.917 8.466 -5.848 1.00 92.12 96 ASP A CA 1
ATOM 771 C C . ASP A 1 96 ? 8.532 9.082 -6.115 1.00 92.12 96 ASP A C 1
ATOM 773 O O . ASP A 1 96 ? 8.231 10.183 -5.659 1.00 92.12 96 ASP A O 1
ATOM 777 N N . GLY A 1 97 ? 7.669 8.382 -6.859 1.00 93.12 97 GLY A N 1
ATOM 778 C CA . GLY A 1 97 ? 6.307 8.843 -7.120 1.00 93.12 97 GLY A CA 1
ATOM 779 C C . GLY A 1 97 ? 5.287 8.377 -6.075 1.00 93.12 97 GLY A C 1
ATOM 780 O O . GLY A 1 97 ? 4.317 9.083 -5.810 1.00 93.12 97 GLY A O 1
ATOM 781 N N . ILE A 1 98 ? 5.485 7.201 -5.473 1.00 96.06 98 ILE A N 1
ATOM 782 C CA . ILE A 1 98 ? 4.563 6.608 -4.492 1.00 96.06 98 ILE A CA 1
ATOM 783 C C . ILE A 1 98 ? 4.797 7.130 -3.077 1.00 96.06 98 ILE A C 1
ATOM 785 O O . ILE A 1 98 ? 3.829 7.311 -2.342 1.00 96.06 98 ILE A O 1
ATOM 789 N N . GLU A 1 99 ? 6.043 7.403 -2.697 1.00 96.31 99 GLU A N 1
ATOM 790 C CA . GLU A 1 99 ? 6.417 7.945 -1.390 1.00 96.31 99 GLU A CA 1
ATOM 791 C C . GLU A 1 99 ? 5.582 9.178 -0.997 1.00 96.31 99 GLU A C 1
ATOM 793 O O . GLU A 1 99 ? 4.929 9.115 0.049 1.00 96.31 99 GLU A O 1
ATOM 798 N N . PRO A 1 100 ? 5.510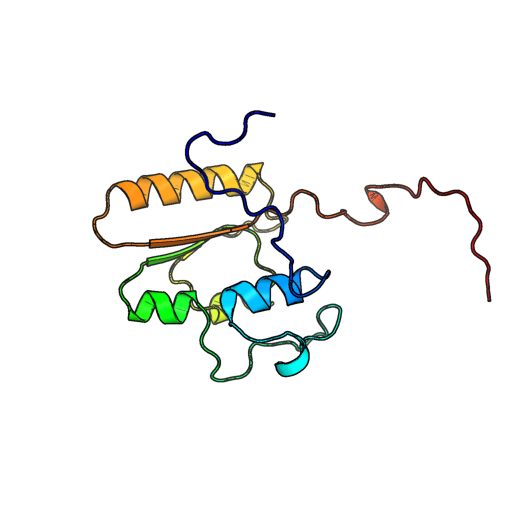 10.266 -1.794 1.00 97.06 100 PRO A N 1
ATOM 799 C CA . PRO A 1 100 ? 4.746 11.447 -1.392 1.00 97.06 100 PRO A CA 1
ATOM 800 C C . PRO A 1 100 ? 3.252 11.144 -1.217 1.00 97.06 100 PRO A C 1
ATOM 802 O O . PRO A 1 100 ? 2.630 11.635 -0.277 1.00 97.06 100 PRO A O 1
ATOM 805 N N . LEU A 1 101 ? 2.681 10.277 -2.063 1.00 97.06 101 LEU A N 1
ATOM 806 C CA . LEU A 1 101 ? 1.275 9.863 -1.970 1.00 97.06 101 LEU A CA 1
ATOM 807 C C . LEU A 1 101 ? 1.006 9.029 -0.710 1.00 97.06 101 LEU A C 1
ATOM 809 O O . LEU A 1 101 ? -0.054 9.145 -0.090 1.00 97.06 101 LEU A O 1
ATOM 813 N N . ALA A 1 102 ? 1.958 8.173 -0.337 1.00 96.94 102 ALA A N 1
ATOM 814 C CA . ALA A 1 102 ? 1.901 7.366 0.870 1.00 96.94 102 ALA A CA 1
ATOM 815 C C . ALA A 1 102 ? 2.003 8.232 2.130 1.00 96.94 102 ALA A C 1
ATOM 817 O O . ALA A 1 102 ? 1.194 8.059 3.041 1.00 96.94 102 ALA A O 1
ATOM 818 N N . ILE A 1 103 ? 2.949 9.175 2.173 1.00 97.75 103 ILE A N 1
ATOM 819 C CA . ILE A 1 103 ? 3.124 10.101 3.301 1.00 97.75 103 ILE A CA 1
ATOM 820 C C . ILE A 1 103 ? 1.859 10.936 3.496 1.00 97.75 103 ILE A C 1
ATOM 822 O O . ILE A 1 103 ? 1.297 10.917 4.589 1.00 97.75 103 ILE A O 1
ATOM 826 N N . GLU A 1 104 ? 1.348 11.570 2.437 1.00 97.38 104 GLU A N 1
ATOM 827 C CA . GLU A 1 104 ? 0.119 12.373 2.501 1.00 97.38 104 GLU A CA 1
ATOM 828 C C . GLU A 1 104 ? -1.060 11.550 3.048 1.00 97.38 104 GLU A C 1
ATOM 830 O O . GLU A 1 104 ? -1.821 11.999 3.911 1.00 97.38 104 GLU A O 1
ATOM 835 N N . TYR A 1 105 ? -1.208 10.307 2.574 1.00 96.56 105 TYR A N 1
ATOM 836 C CA . TYR A 1 105 ? -2.252 9.416 3.062 1.00 96.56 105 TYR A CA 1
ATOM 837 C C . TYR A 1 105 ? -2.080 9.103 4.554 1.00 96.56 105 TYR A C 1
ATOM 839 O O . TYR A 1 105 ? -3.048 9.201 5.306 1.00 96.56 105 TYR A O 1
ATOM 847 N N . LEU A 1 106 ? -0.872 8.736 4.988 1.00 96.81 106 LEU A N 1
ATOM 848 C CA . LEU A 1 106 ? -0.588 8.382 6.379 1.00 96.81 106 LEU A CA 1
ATOM 849 C C . LEU A 1 106 ? -0.771 9.573 7.325 1.00 96.81 106 LEU A C 1
ATOM 851 O O . LEU A 1 106 ? -1.366 9.408 8.388 1.00 96.81 106 LEU A O 1
ATOM 855 N N . GLU A 1 107 ? -0.324 10.767 6.937 1.00 97.19 107 GLU A N 1
ATOM 856 C CA . GLU A 1 107 ? -0.513 11.998 7.710 1.00 97.19 107 GLU A CA 1
ATOM 857 C C . GLU A 1 107 ? -1.996 12.340 7.864 1.00 97.19 107 GLU A C 1
ATOM 859 O O . GLU A 1 107 ? -2.452 12.641 8.970 1.00 97.19 107 GLU A O 1
ATOM 864 N N . ARG A 1 108 ? -2.782 12.213 6.785 1.00 95.44 108 ARG A N 1
ATOM 865 C CA . ARG A 1 108 ? -4.237 12.386 6.855 1.00 95.44 108 ARG A CA 1
ATOM 866 C C . ARG A 1 108 ? -4.851 11.400 7.841 1.00 95.44 108 ARG A C 1
ATOM 868 O O . ARG A 1 108 ? -5.617 11.806 8.713 1.00 95.44 108 ARG A O 1
ATOM 875 N N . GLU A 1 109 ? -4.534 10.115 7.712 1.00 95.38 109 GLU A N 1
ATOM 876 C CA . GLU A 1 109 ? -5.134 9.061 8.529 1.00 95.38 109 GLU A CA 1
ATOM 877 C C . GLU A 1 109 ? -4.711 9.121 10.000 1.00 95.38 109 GLU A C 1
ATOM 879 O O . GLU A 1 109 ? -5.512 8.774 10.865 1.00 95.38 109 GLU A O 1
ATOM 884 N N . ALA A 1 110 ? -3.511 9.622 10.303 1.00 93.75 110 ALA A N 1
ATOM 885 C CA . ALA A 1 110 ? -3.026 9.798 11.673 1.00 93.75 110 ALA A CA 1
ATOM 886 C C . ALA A 1 110 ? -3.899 10.753 12.509 1.00 93.75 110 ALA A C 1
ATOM 888 O O . ALA A 1 110 ? -3.907 10.670 13.735 1.00 93.75 110 ALA A O 1
ATOM 889 N N . THR A 1 111 ? -4.655 11.644 11.859 1.00 94.94 111 THR A N 1
ATOM 890 C CA . THR A 1 111 ? -5.580 12.578 12.528 1.00 94.94 111 THR A CA 1
ATOM 891 C C . THR A 1 111 ? -6.962 11.986 12.807 1.00 94.94 111 THR A C 1
ATOM 893 O O . THR A 1 111 ? -7.816 12.642 13.403 1.00 94.94 111 THR A O 1
ATOM 896 N N . GLN A 1 112 ? -7.217 10.761 12.355 1.00 94.69 112 GLN A N 1
ATOM 897 C CA . GLN A 1 112 ? -8.540 10.156 12.359 1.00 94.69 112 GLN A CA 1
ATOM 898 C C . GLN A 1 112 ? -8.652 9.081 13.441 1.00 94.69 112 GLN A C 1
ATOM 900 O O . GLN A 1 112 ? -7.703 8.362 13.733 1.00 94.69 112 GLN A O 1
ATOM 905 N N . THR A 1 113 ? -9.849 8.916 14.002 1.00 95.31 113 THR A N 1
ATOM 906 C CA . THR A 1 113 ? -10.127 7.877 15.011 1.00 95.31 113 THR A CA 1
ATOM 907 C C . THR A 1 113 ? -10.524 6.533 14.401 1.00 95.31 113 THR A C 1
ATOM 909 O O . THR A 1 113 ? -10.371 5.492 15.035 1.00 95.31 113 THR A O 1
ATOM 912 N N . GLN A 1 114 ? -11.043 6.543 13.171 1.00 95.44 114 GLN A N 1
ATOM 913 C CA . GLN A 1 114 ? -11.416 5.335 12.441 1.00 95.44 114 GLN A CA 1
ATOM 914 C C . GLN A 1 114 ? -10.158 4.578 11.977 1.00 95.44 114 GLN A C 1
ATOM 916 O O . GLN A 1 114 ? -9.255 5.214 11.426 1.00 95.44 114 GLN A O 1
ATOM 921 N N . PRO A 1 115 ? -10.099 3.242 12.140 1.00 97.19 115 PRO A N 1
ATOM 922 C CA . PRO A 1 115 ? -8.955 2.456 11.702 1.00 97.19 115 PRO A CA 1
ATOM 923 C C . PRO A 1 115 ? -8.854 2.413 10.176 1.00 97.19 115 PRO A C 1
ATOM 925 O O . PRO A 1 115 ? -9.847 2.554 9.451 1.00 97.19 115 PRO A O 1
ATOM 928 N N . PHE A 1 116 ? -7.644 2.168 9.684 1.00 97.44 116 PHE A N 1
ATOM 929 C CA . PHE A 1 116 ? -7.383 2.080 8.257 1.00 97.44 116 PHE A CA 1
ATOM 930 C C . PHE A 1 116 ? -6.472 0.912 7.899 1.00 97.44 116 PHE A C 1
ATOM 932 O O . PHE A 1 116 ? -5.721 0.389 8.719 1.00 97.44 116 PHE A O 1
ATOM 939 N N . PHE A 1 117 ? -6.557 0.522 6.637 1.00 96.56 117 PHE A N 1
ATOM 940 C CA . PHE A 1 117 ? -5.694 -0.424 5.964 1.00 96.56 117 PHE A CA 1
ATOM 941 C C . PHE A 1 117 ? -5.173 0.232 4.687 1.00 96.56 117 PHE A C 1
ATOM 943 O O . PHE A 1 117 ? -5.956 0.717 3.869 1.00 96.56 117 PHE A O 1
ATOM 950 N N . ALA A 1 118 ? -3.857 0.254 4.517 1.00 96.06 118 ALA A N 1
ATOM 951 C CA . ALA A 1 118 ? -3.211 0.760 3.316 1.00 96.06 118 ALA A CA 1
ATOM 952 C C . ALA A 1 118 ? -2.302 -0.328 2.743 1.00 96.06 118 ALA A C 1
ATOM 954 O O . ALA A 1 118 ? -1.399 -0.798 3.432 1.00 96.06 118 ALA A O 1
ATOM 955 N N . SER A 1 119 ? -2.543 -0.711 1.491 1.00 95.06 119 SER A N 1
ATOM 956 C CA . SER A 1 119 ? -1.584 -1.475 0.698 1.00 95.06 119 SER A CA 1
ATOM 957 C C . SER A 1 119 ? -0.742 -0.485 -0.099 1.00 95.06 119 SER A C 1
ATOM 959 O O . SER A 1 119 ? -1.289 0.291 -0.887 1.00 95.06 119 SER A O 1
ATOM 961 N N . ILE A 1 120 ? 0.564 -0.469 0.167 1.00 95.31 120 ILE A N 1
ATOM 962 C CA . ILE A 1 120 ? 1.524 0.452 -0.445 1.00 95.31 120 ILE A CA 1
ATOM 963 C C . ILE A 1 120 ? 2.546 -0.392 -1.199 1.00 95.31 120 ILE A C 1
ATOM 965 O O 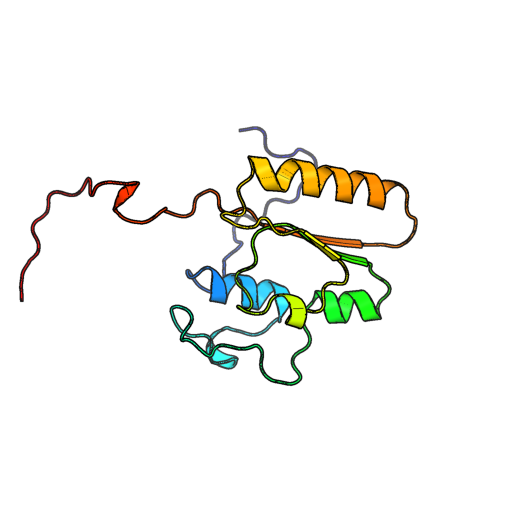. ILE A 1 120 ? 3.345 -1.098 -0.583 1.00 95.31 120 ILE A O 1
ATOM 969 N N . GLY A 1 121 ? 2.469 -0.360 -2.526 1.00 91.62 121 GLY A N 1
ATOM 970 C CA . GLY A 1 121 ? 3.280 -1.188 -3.411 1.00 91.62 121 GLY A CA 1
ATOM 971 C C . GLY A 1 121 ? 4.222 -0.356 -4.268 1.00 91.62 121 GLY A C 1
ATOM 972 O O . GLY A 1 121 ? 3.832 0.675 -4.813 1.00 91.62 121 GLY A O 1
ATOM 973 N N . PHE A 1 122 ? 5.444 -0.847 -4.443 1.00 91.44 122 PHE A N 1
ATOM 974 C CA . PHE A 1 122 ? 6.476 -0.212 -5.260 1.00 91.44 122 PHE A CA 1
ATOM 975 C C . PHE A 1 122 ? 6.861 -1.115 -6.428 1.00 91.44 122 PHE A C 1
ATOM 977 O O . PHE A 1 122 ? 6.756 -2.340 -6.343 1.00 91.44 122 PHE A O 1
ATOM 984 N N . PHE A 1 123 ? 7.307 -0.512 -7.526 1.00 87.88 123 PHE A N 1
ATOM 985 C CA . PHE A 1 123 ? 7.831 -1.249 -8.669 1.00 87.88 123 PHE A CA 1
ATOM 986 C C . PHE A 1 123 ? 9.286 -1.696 -8.453 1.00 87.88 123 PHE A C 1
ATOM 988 O O . PHE A 1 123 ? 9.719 -2.684 -9.042 1.00 87.88 123 PHE A O 1
ATOM 995 N N . GLU A 1 124 ? 10.053 -0.980 -7.632 1.00 87.38 124 GLU A N 1
ATOM 996 C CA . GLU A 1 124 ? 11.479 -1.217 -7.434 1.00 87.38 124 GLU A CA 1
ATOM 997 C C . GLU A 1 124 ? 11.809 -2.674 -7.089 1.00 87.38 124 GLU A C 1
ATOM 999 O O . GLU A 1 124 ? 11.020 -3.409 -6.506 1.00 87.38 124 GLU A O 1
ATOM 1004 N N . VAL A 1 125 ? 13.026 -3.059 -7.487 1.00 83.44 125 VAL A N 1
ATOM 1005 C CA . VAL A 1 125 ? 13.599 -4.414 -7.582 1.00 83.44 125 VAL A CA 1
ATOM 1006 C C . VAL A 1 125 ? 13.026 -5.323 -8.677 1.00 83.44 125 VAL A C 1
ATOM 1008 O O . VAL A 1 125 ? 13.661 -6.333 -8.994 1.00 83.44 125 VAL A O 1
ATOM 1011 N N . HIS A 1 126 ? 11.920 -4.964 -9.345 1.00 79.25 126 HIS A N 1
ATOM 1012 C CA . HIS A 1 126 ? 11.536 -5.649 -10.584 1.00 79.25 126 HIS A CA 1
ATOM 1013 C C . HIS A 1 126 ? 12.525 -5.360 -11.720 1.00 79.25 126 HIS A C 1
ATOM 1015 O O . HIS A 1 126 ? 12.892 -4.220 -12.004 1.00 79.25 126 HIS A O 1
ATOM 1021 N N . ARG A 1 127 ? 12.934 -6.416 -12.435 1.00 71.19 127 ARG A N 1
ATOM 1022 C CA . ARG A 1 127 ? 13.784 -6.282 -13.624 1.00 71.19 127 ARG A CA 1
ATOM 1023 C C . ARG A 1 127 ? 12.989 -5.660 -14.777 1.00 71.19 127 ARG A C 1
ATOM 1025 O O . ARG A 1 127 ? 12.025 -6.257 -15.248 1.00 71.19 127 ARG A O 1
ATOM 1032 N N . LEU A 1 128 ? 13.469 -4.532 -15.296 1.00 64.88 128 LEU A N 1
ATOM 1033 C CA . LEU A 1 128 ? 12.881 -3.757 -16.404 1.00 64.88 128 LEU A CA 1
ATOM 1034 C C . LEU A 1 128 ? 13.083 -4.380 -17.808 1.00 64.88 128 LEU A C 1
ATOM 1036 O O . LEU A 1 128 ? 13.199 -3.682 -18.808 1.00 64.88 128 LEU A O 1
ATOM 1040 N N . GLY A 1 129 ? 13.131 -5.711 -17.913 1.00 61.59 129 GLY A N 1
ATOM 1041 C CA . GLY A 1 129 ? 13.399 -6.400 -19.181 1.00 61.59 129 GLY A CA 1
ATOM 1042 C C . GLY A 1 129 ? 14.874 -6.364 -19.614 1.00 61.59 129 GLY A C 1
ATOM 1043 O O . GLY A 1 129 ? 15.761 -5.959 -18.860 1.00 61.59 129 GLY A O 1
ATOM 1044 N N . ALA A 1 130 ? 15.157 -6.888 -20.811 1.00 58.56 130 ALA A N 1
ATOM 1045 C CA . ALA A 1 130 ? 16.523 -7.074 -21.316 1.00 58.56 130 ALA A CA 1
ATOM 1046 C C . ALA A 1 130 ? 17.235 -5.753 -21.654 1.00 58.56 130 ALA A C 1
ATOM 1048 O O . ALA A 1 130 ? 18.456 -5.681 -21.532 1.00 58.56 130 ALA A O 1
ATOM 1049 N N . ASP A 1 131 ? 16.476 -4.715 -22.006 1.00 60.38 131 ASP A N 1
ATOM 1050 C CA . ASP A 1 131 ? 17.021 -3.435 -22.473 1.00 60.38 131 ASP A CA 1
ATOM 1051 C C . ASP A 1 131 ? 17.671 -2.622 -21.345 1.00 60.38 131 ASP A C 1
ATOM 1053 O O . ASP A 1 131 ? 18.575 -1.831 -21.590 1.00 60.38 131 ASP A O 1
ATOM 1057 N N . HIS A 1 132 ? 17.247 -2.843 -20.097 1.00 57.56 132 HIS A N 1
ATOM 1058 C CA . HIS A 1 132 ? 17.791 -2.159 -18.915 1.00 57.56 132 HIS A CA 1
ATOM 1059 C C . HIS A 1 132 ? 18.865 -2.971 -18.176 1.00 57.56 132 HIS A C 1
ATOM 1061 O O . HIS A 1 132 ? 19.586 -2.436 -17.340 1.00 57.56 132 HIS A O 1
ATOM 1067 N N . TYR A 1 133 ? 18.990 -4.263 -18.487 1.00 56.16 133 TYR A N 1
ATOM 1068 C CA . TYR A 1 133 ? 19.999 -5.153 -17.915 1.00 56.16 133 TYR A CA 1
ATOM 1069 C C . TYR A 1 133 ? 20.524 -6.082 -19.011 1.00 56.16 133 TYR A C 1
ATOM 1071 O O . TYR A 1 133 ? 20.004 -7.206 -19.137 1.00 56.16 133 TYR A O 1
ATOM 1079 N N . PRO A 1 134 ? 21.532 -5.644 -19.796 1.00 56.69 134 PRO A N 1
ATOM 1080 C CA . PRO A 1 134 ? 22.125 -6.471 -20.835 1.00 56.69 134 PRO A CA 1
ATOM 1081 C C . PRO A 1 134 ? 22.584 -7.801 -20.239 1.00 56.69 134 PRO A C 1
ATOM 1083 O O . PRO A 1 134 ? 23.049 -7.872 -19.098 1.00 56.69 134 PRO A O 1
ATOM 1086 N N . ARG A 1 135 ? 22.396 -8.889 -20.993 1.00 57.81 135 ARG A N 1
ATOM 1087 C CA . ARG A 1 135 ? 22.800 -10.229 -20.553 1.00 57.81 135 ARG A CA 1
ATOM 1088 C C . ARG A 1 135 ? 24.294 -10.222 -20.222 1.00 57.81 135 ARG A C 1
ATOM 1090 O O . ARG A 1 135 ? 25.118 -10.012 -21.102 1.00 57.81 135 ARG A O 1
ATOM 1097 N N . THR A 1 136 ? 24.625 -10.481 -18.962 1.00 60.62 136 THR A N 1
ATOM 1098 C CA . THR A 1 136 ? 26.011 -10.629 -18.496 1.00 60.62 136 THR A CA 1
ATOM 1099 C C . THR A 1 136 ? 26.531 -12.061 -18.636 1.00 60.62 136 THR A C 1
ATOM 1101 O O . THR A 1 136 ? 27.732 -12.284 -18.522 1.00 60.62 136 THR A O 1
ATOM 1104 N N . ASP A 1 137 ? 25.654 -13.032 -18.917 1.00 58.47 137 ASP A N 1
ATOM 1105 C CA . ASP A 1 137 ? 26.043 -14.414 -19.205 1.00 58.47 137 ASP A CA 1
ATOM 1106 C C . ASP A 1 137 ? 26.315 -14.605 -20.707 1.00 58.47 137 ASP A C 1
ATOM 1108 O O . ASP A 1 137 ? 25.429 -14.425 -21.547 1.00 58.47 137 ASP A O 1
ATOM 1112 N N . THR A 1 138 ? 27.556 -14.975 -21.032 1.00 56.38 138 THR A N 1
ATOM 1113 C CA . THR A 1 138 ? 28.055 -15.257 -22.385 1.00 56.38 138 THR A CA 1
ATOM 1114 C C . THR A 1 138 ? 27.904 -16.724 -22.800 1.00 56.38 138 THR A C 1
ATOM 1116 O O . THR A 1 138 ? 28.324 -17.097 -23.900 1.00 56.38 138 THR A O 1
ATOM 1119 N N . ARG A 1 139 ? 27.309 -17.595 -21.971 1.00 55.88 139 ARG A N 1
ATOM 1120 C CA . ARG A 1 139 ? 27.115 -19.004 -22.332 1.00 55.88 139 ARG A CA 1
ATOM 1121 C C . ARG A 1 139 ? 26.066 -19.133 -23.437 1.00 55.88 139 ARG A C 1
ATOM 1123 O O . ARG A 1 139 ? 24.877 -18.883 -23.255 1.00 55.88 139 ARG A O 1
ATOM 1130 N N . ARG A 1 140 ? 26.574 -19.507 -24.614 1.00 49.44 140 ARG A N 1
ATOM 1131 C CA . ARG A 1 140 ? 25.862 -19.752 -25.872 1.00 49.44 140 ARG A CA 1
ATOM 1132 C C . ARG A 1 140 ? 24.514 -20.450 -25.677 1.00 49.44 140 ARG A C 1
ATOM 1134 O O . ARG A 1 140 ? 24.434 -21.518 -25.079 1.00 49.44 140 ARG A O 1
ATOM 1141 N N . SER A 1 141 ? 23.505 -19.880 -26.334 1.00 51.72 141 SER A N 1
ATOM 1142 C CA . SER A 1 141 ? 22.324 -20.576 -26.846 1.00 51.72 141 SER A CA 1
ATOM 1143 C C . SER A 1 141 ? 22.720 -21.940 -27.421 1.00 51.72 141 SER A C 1
ATOM 1145 O O . SER A 1 141 ? 23.343 -22.002 -28.481 1.00 51.72 141 SER A O 1
ATOM 1147 N N . MET A 1 142 ? 22.347 -23.027 -26.745 1.00 43.66 142 MET A N 1
ATOM 1148 C CA . MET A 1 142 ? 22.146 -24.301 -27.428 1.00 43.66 142 MET A CA 1
ATOM 1149 C C . MET A 1 142 ? 20.843 -24.166 -28.208 1.00 43.66 142 MET A C 1
ATOM 1151 O O . MET A 1 142 ? 19.753 -24.319 -27.662 1.00 43.66 142 MET A O 1
ATOM 1155 N N . THR A 1 143 ? 20.981 -23.793 -29.473 1.00 43.44 143 THR A N 1
ATOM 1156 C CA . THR A 1 143 ? 19.929 -23.896 -30.476 1.00 43.44 143 THR A CA 1
ATOM 1157 C C . THR A 1 143 ? 19.490 -25.361 -30.541 1.00 43.44 143 THR A C 1
ATOM 1159 O O . THR A 1 143 ? 20.335 -26.244 -30.703 1.00 43.44 143 THR A O 1
ATOM 1162 N N . ARG A 1 144 ? 18.192 -25.615 -30.364 1.00 40.47 144 ARG A N 1
ATOM 1163 C CA . ARG A 1 144 ? 17.546 -26.825 -30.883 1.00 40.47 144 ARG A CA 1
ATOM 1164 C C . ARG A 1 144 ? 17.012 -26.525 -32.270 1.00 40.47 144 ARG A C 1
ATOM 1166 O O . ARG A 1 144 ? 16.575 -25.368 -32.464 1.00 40.47 144 ARG A O 1
#

Foldseek 3Di:
DDDPPPDDDDPDDDFLDPDQQQRVQCVWQVDRCVVQVNDDDDDPPSDDPPPGQTNLNVVVVVQAQEEEFFDDNHDPPVVVNNHPYYHYDPDFRACVRRVVVVVVVVVVCVVDPTHYDYDRDHPPPDDPPCVRPPDPDPPDPPDD

Secondary structure (DSSP, 8-state):
----TT----TT---S-SSHHHHHHHHHH---TTTTT--SS--TT-PPPTTPPPHHHHHHHTT-EEEEEE---S-SSGGGG--SEEE--SS---HHHHHHHHHHHHHHHHT-SS-EEEEEE--TTS---TTTS-----------